Protein AF-A0A8D6UCS1-F1 (afdb_monomer_lite)

Radius of gyration: 11.38 Å; chains: 1; bounding box: 26×25×30 Å

Organism: Streptococcus thermophilus (NCBI:txid1308)

InterPro domains:
  IPR027417 P-loop containing nucleoside triphosphate hydrolase [G3DSA:3.40.50.300] (1-58)
  IPR027417 P-loop containing nucleoside triphosphate hydrolase [SSF52540] (1-58)
  IPR050319 ABC Transporter ATP-Binding [PTHR43776] (1-58)

Secondary structure (DSSP, 8-state):
---SEEEEESTTTTS-HHHHHHHHHHHHHHHHHHT-EEEEE-S-HHHHHHH-SS----

Foldseek 3Di:
DQDQEDEDEAPCVPDDPVVLVVVLVVVQVCCVVRVHHYHYHDPDPVSCVSNDPDDDDD

pLDDT: mean 90.48, std 4.56, range [66.31, 94.69]

Sequence (58 aa):
MQPDLIITDEPISALDVSVRAQVLNLLKKFQKELGLTYLFIAHDLLVVRFISDRIAVI

Structure (mmCIF, N/CA/C/O backbone):
data_AF-A0A8D6UCS1-F1
#
_entry.id   AF-A0A8D6UCS1-F1
#
loop_
_atom_site.group_PDB
_atom_site.id
_atom_site.type_symbol
_atom_site.label_atom_id
_atom_site.label_alt_id
_atom_site.label_comp_id
_atom_site.label_asym_id
_atom_site.label_entity_id
_atom_site.label_seq_id
_atom_site.pdbx_PDB_ins_code
_atom_site.Cartn_x
_atom_site.Cartn_y
_atom_site.Cartn_z
_atom_site.occupancy
_atom_site.B_iso_or_equiv
_atom_site.auth_seq_id
_atom_site.auth_comp_id
_atom_site.auth_asym_id
_atom_site.auth_atom_id
_atom_site.pdbx_PDB_model_num
ATOM 1 N N . MET A 1 1 ? -10.803 20.252 8.682 1.00 66.31 1 MET A N 1
ATOM 2 C CA . MET A 1 1 ? -11.584 19.431 7.734 1.00 66.31 1 MET A CA 1
ATOM 3 C C . MET A 1 1 ? -10.964 18.049 7.713 1.00 66.31 1 MET A C 1
ATOM 5 O O . MET A 1 1 ? -9.743 17.968 7.679 1.00 66.31 1 MET A O 1
ATOM 9 N N . GLN A 1 2 ? -11.774 17.003 7.821 1.00 75.50 2 GLN A N 1
ATOM 10 C CA . GLN A 1 2 ? -11.325 15.615 7.734 1.00 75.50 2 GLN A CA 1
ATOM 11 C C . GLN A 1 2 ? -11.581 15.182 6.282 1.00 75.50 2 GLN A C 1
ATOM 13 O O . GLN A 1 2 ? -12.723 15.305 5.846 1.00 75.50 2 GLN A O 1
ATOM 18 N N . PRO A 1 3 ? -10.548 14.856 5.486 1.00 82.88 3 PRO A N 1
ATOM 19 C CA . PRO A 1 3 ? -10.740 14.562 4.070 1.00 82.88 3 PRO A CA 1
ATOM 20 C C . PRO A 1 3 ? -11.380 13.186 3.893 1.00 82.88 3 PRO A C 1
ATOM 22 O O . PRO A 1 3 ? -10.956 12.242 4.544 1.00 82.88 3 PRO A O 1
ATOM 25 N N . ASP A 1 4 ? -12.331 13.056 2.969 1.00 88.56 4 ASP A N 1
ATOM 26 C CA . ASP A 1 4 ? -12.936 11.758 2.625 1.00 88.56 4 ASP A CA 1
ATOM 27 C C . ASP A 1 4 ? -12.128 10.999 1.551 1.00 88.56 4 ASP A C 1
ATOM 29 O O . ASP A 1 4 ? -12.249 9.781 1.397 1.00 88.56 4 ASP A O 1
ATOM 33 N N . LEU A 1 5 ? -11.284 11.720 0.802 1.00 92.62 5 LEU A N 1
ATOM 34 C CA . LEU A 1 5 ? -10.499 11.214 -0.324 1.00 92.62 5 LEU A CA 1
ATOM 35 C C . LEU A 1 5 ? -9.061 11.734 -0.270 1.00 92.62 5 LEU A C 1
ATOM 37 O O . LEU A 1 5 ? -8.824 12.932 -0.108 1.00 92.62 5 LEU A O 1
ATOM 41 N N . ILE A 1 6 ? -8.108 10.830 -0.483 1.00 92.44 6 ILE A N 1
ATOM 42 C CA . ILE A 1 6 ? -6.689 11.139 -0.633 1.00 92.44 6 ILE A CA 1
ATOM 43 C C . ILE A 1 6 ? -6.200 10.564 -1.963 1.00 92.44 6 ILE A C 1
ATOM 45 O 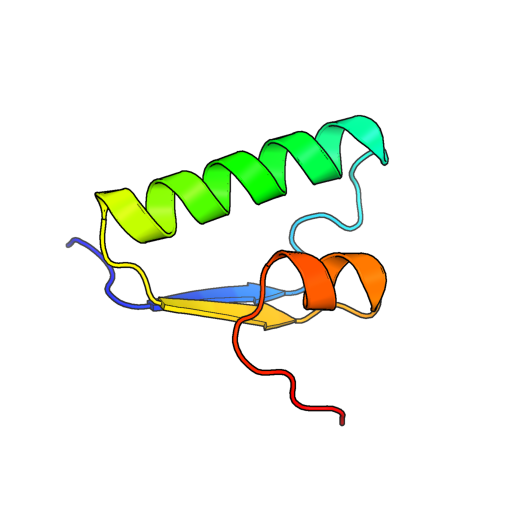O . ILE A 1 6 ? -6.347 9.371 -2.233 1.00 92.44 6 ILE A O 1
ATOM 49 N N . ILE A 1 7 ? -5.601 11.425 -2.784 1.00 93.31 7 ILE A N 1
ATOM 50 C CA . ILE A 1 7 ? -4.986 11.057 -4.061 1.00 93.31 7 ILE A CA 1
ATOM 51 C C . ILE A 1 7 ? -3.475 11.120 -3.880 1.00 93.31 7 ILE A C 1
ATOM 53 O O . ILE A 1 7 ? -2.953 12.118 -3.381 1.00 93.31 7 ILE A O 1
ATOM 57 N N . THR A 1 8 ? -2.776 10.064 -4.277 1.00 90.38 8 THR A N 1
ATOM 58 C CA . THR A 1 8 ? -1.321 9.984 -4.162 1.00 90.38 8 THR A CA 1
ATOM 59 C C . THR A 1 8 ? -0.708 9.517 -5.470 1.00 90.38 8 THR A C 1
ATOM 61 O O . THR A 1 8 ? -1.075 8.449 -5.967 1.00 90.38 8 THR A O 1
ATOM 64 N N . ASP A 1 9 ? 0.252 10.285 -5.975 1.00 91.31 9 ASP A N 1
ATOM 65 C CA . ASP A 1 9 ? 1.028 9.951 -7.166 1.00 91.31 9 ASP A CA 1
ATOM 66 C C . ASP A 1 9 ? 2.423 9.471 -6.764 1.00 91.31 9 ASP A C 1
ATOM 68 O O . ASP A 1 9 ? 3.195 10.215 -6.163 1.00 91.31 9 ASP A O 1
ATOM 72 N N . GLU A 1 10 ? 2.683 8.186 -6.987 1.00 90.06 10 GLU A N 1
ATOM 73 C CA . GLU A 1 10 ? 3.917 7.481 -6.634 1.00 90.06 10 GLU A CA 1
ATOM 74 C C . G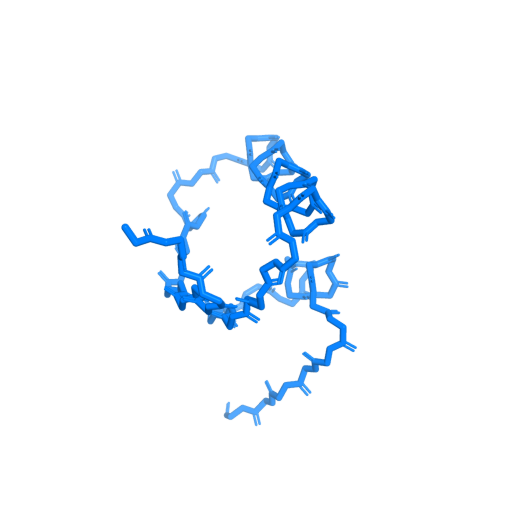LU A 1 10 ? 4.479 7.781 -5.223 1.00 90.06 10 GLU A C 1
ATOM 76 O O . GLU A 1 10 ? 5.686 7.985 -5.064 1.00 90.06 10 GLU A O 1
ATOM 81 N N . PRO A 1 11 ? 3.672 7.745 -4.143 1.00 85.31 11 PRO A N 1
ATOM 82 C CA . PRO A 1 11 ? 4.070 8.278 -2.830 1.00 85.31 11 PRO A CA 1
ATOM 83 C C . PRO A 1 11 ? 5.203 7.509 -2.132 1.00 85.31 11 PRO A C 1
ATOM 85 O O . PRO A 1 11 ? 5.659 7.911 -1.063 1.00 85.31 11 PRO A O 1
ATOM 88 N N . ILE A 1 12 ? 5.624 6.372 -2.688 1.00 89.12 12 ILE A N 1
ATOM 89 C CA . ILE A 1 12 ? 6.603 5.467 -2.084 1.00 89.12 12 ILE A CA 1
ATOM 90 C C . ILE A 1 12 ? 7.788 5.137 -3.006 1.00 89.12 12 ILE A C 1
ATOM 92 O O . ILE A 1 12 ? 8.576 4.252 -2.676 1.00 89.12 12 ILE A O 1
ATOM 96 N 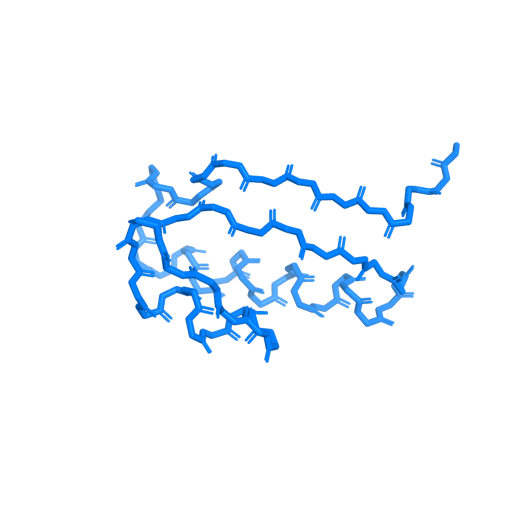N . SER A 1 13 ? 7.922 5.807 -4.155 1.00 85.94 13 SER A N 1
ATOM 97 C CA . SER A 1 13 ? 8.944 5.499 -5.172 1.00 85.94 13 SER A CA 1
ATOM 98 C C . SER A 1 13 ? 10.382 5.687 -4.675 1.00 85.94 13 SER A C 1
ATOM 100 O O . SER A 1 13 ? 11.262 4.910 -5.035 1.00 85.94 13 SER A O 1
ATOM 102 N N . ALA A 1 14 ? 10.615 6.662 -3.793 1.00 87.75 14 ALA A N 1
ATOM 103 C CA . ALA A 1 14 ? 11.930 6.960 -3.219 1.00 87.75 14 ALA A CA 1
ATOM 104 C C . ALA A 1 14 ? 12.284 6.120 -1.974 1.00 87.75 14 ALA A C 1
ATOM 106 O O . ALA A 1 14 ? 13.310 6.366 -1.343 1.00 87.75 14 ALA A O 1
ATOM 107 N N . LEU A 1 15 ? 11.429 5.172 -1.578 1.00 88.38 15 LEU A N 1
ATOM 108 C CA . LEU A 1 15 ? 11.596 4.407 -0.344 1.00 88.38 15 LEU A CA 1
ATOM 109 C C . LEU A 1 15 ? 12.165 3.010 -0.606 1.00 88.38 15 LEU A C 1
ATOM 111 O O . LEU A 1 15 ? 11.744 2.291 -1.521 1.00 88.38 15 LEU A O 1
ATOM 115 N N . ASP A 1 16 ? 13.047 2.575 0.292 1.00 91.69 16 ASP A N 1
ATOM 116 C CA . ASP A 1 16 ? 13.516 1.193 0.334 1.00 91.69 16 ASP A CA 1
ATOM 117 C C . ASP A 1 16 ? 12.352 0.208 0.498 1.00 91.69 16 ASP A C 1
ATOM 119 O O . ASP A 1 16 ? 11.322 0.508 1.109 1.00 91.69 16 ASP A O 1
ATOM 123 N N . VAL A 1 17 ? 12.527 -1.013 -0.017 1.00 87.38 17 VAL A N 1
ATOM 124 C CA . VAL A 1 17 ? 11.487 -2.063 -0.038 1.00 87.38 17 VAL A CA 1
ATOM 125 C C . VAL A 1 17 ? 10.880 -2.316 1.350 1.00 87.38 17 VAL A C 1
ATOM 127 O O . VAL A 1 17 ? 9.664 -2.464 1.478 1.00 87.38 17 VAL A O 1
ATOM 130 N N . SER A 1 18 ? 11.702 -2.335 2.403 1.00 89.88 18 SER A N 1
ATOM 131 C CA . SER A 1 18 ? 11.244 -2.560 3.781 1.00 89.88 18 SER A CA 1
ATOM 132 C C . SER A 1 18 ? 10.381 -1.409 4.307 1.00 89.88 18 SER A C 1
ATOM 134 O O . SER A 1 18 ? 9.361 -1.649 4.956 1.00 89.88 18 SER A O 1
ATOM 136 N N . VAL A 1 19 ? 10.749 -0.165 3.994 1.00 92.06 19 VAL A N 1
ATOM 137 C CA . VAL A 1 19 ? 10.026 1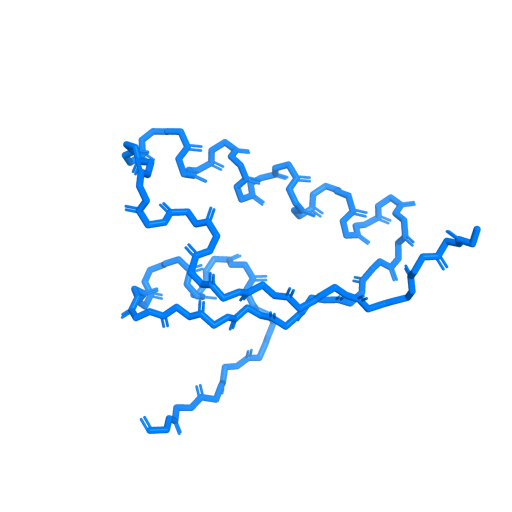.040 4.422 1.00 92.06 19 VAL A CA 1
ATOM 138 C C . VAL A 1 19 ? 8.712 1.175 3.655 1.00 92.06 19 VAL A C 1
ATOM 140 O O . VAL A 1 19 ? 7.689 1.504 4.255 1.00 92.06 19 VAL A O 1
ATOM 143 N N . ARG A 1 20 ? 8.685 0.819 2.362 1.00 91.31 20 ARG A N 1
ATOM 144 C CA . ARG A 1 20 ? 7.452 0.778 1.556 1.00 91.31 20 ARG A CA 1
ATOM 145 C C . ARG A 1 20 ? 6.361 -0.054 2.216 1.00 91.31 20 ARG A C 1
ATOM 147 O O . ARG A 1 20 ? 5.243 0.425 2.383 1.00 91.31 20 ARG A O 1
ATOM 154 N N . ALA A 1 21 ? 6.690 -1.273 2.642 1.00 90.00 21 ALA A N 1
ATOM 155 C CA . ALA A 1 21 ? 5.731 -2.151 3.306 1.00 90.00 21 ALA A CA 1
ATOM 156 C C . ALA A 1 21 ? 5.185 -1.536 4.608 1.00 90.00 21 ALA A C 1
ATOM 158 O O . ALA A 1 21 ? 3.991 -1.635 4.888 1.00 90.00 21 ALA A O 1
ATOM 159 N N . GLN A 1 22 ? 6.036 -0.866 5.392 1.00 93.19 22 GLN A N 1
ATOM 160 C CA . GLN A 1 22 ? 5.614 -0.196 6.626 1.00 93.19 22 GLN A CA 1
ATOM 161 C C . GLN A 1 22 ? 4.657 0.967 6.344 1.00 93.19 22 GLN A C 1
ATOM 163 O O . GLN A 1 22 ? 3.607 1.061 6.980 1.00 93.19 22 GLN A O 1
ATOM 168 N N . VAL A 1 23 ? 4.974 1.807 5.355 1.00 92.81 23 VAL A N 1
ATOM 169 C CA . VAL A 1 23 ? 4.120 2.935 4.954 1.00 92.81 23 VAL A CA 1
ATOM 170 C C . VAL A 1 23 ? 2.776 2.440 4.421 1.00 92.81 23 VAL A C 1
ATOM 172 O O . VAL A 1 23 ? 1.734 2.931 4.847 1.00 92.81 23 VAL A O 1
ATOM 175 N N . LEU A 1 24 ? 2.763 1.421 3.558 1.00 92.12 24 LEU A N 1
ATOM 176 C CA . LEU A 1 24 ? 1.520 0.852 3.027 1.00 92.12 24 LEU A CA 1
ATOM 177 C C . LEU A 1 24 ? 0.630 0.269 4.135 1.00 92.12 24 LEU A C 1
ATOM 179 O O . LEU A 1 24 ? -0.585 0.465 4.119 1.00 92.12 24 LEU A O 1
ATOM 183 N N . ASN A 1 25 ? 1.221 -0.403 5.126 1.00 93.50 25 ASN A N 1
ATOM 184 C CA . ASN A 1 25 ? 0.489 -0.893 6.295 1.00 93.50 25 ASN A CA 1
AT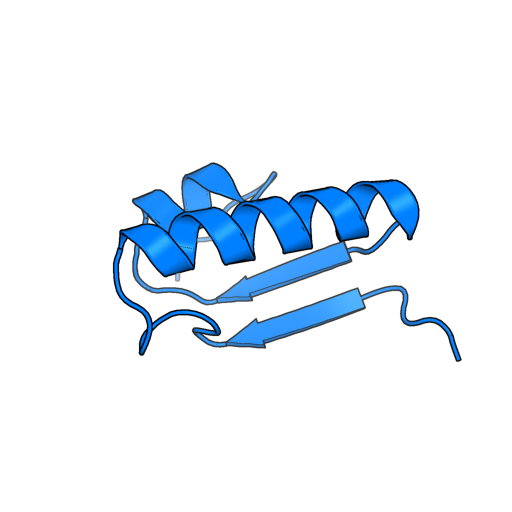OM 185 C C . ASN A 1 25 ? -0.121 0.249 7.116 1.00 93.50 25 ASN A C 1
ATOM 187 O O . ASN A 1 25 ? -1.262 0.140 7.568 1.00 93.50 25 ASN A O 1
ATOM 191 N N . LEU A 1 26 ? 0.616 1.349 7.289 1.00 93.44 26 LEU A N 1
ATOM 192 C CA . LEU A 1 26 ? 0.133 2.523 8.007 1.00 93.44 26 LEU A CA 1
ATOM 193 C C . LEU A 1 26 ? -1.043 3.186 7.280 1.00 93.44 26 LEU A C 1
ATOM 195 O O . LEU A 1 26 ? -2.063 3.471 7.903 1.00 93.44 26 LEU A O 1
ATOM 199 N N . LEU A 1 27 ? -0.941 3.364 5.962 1.00 92.94 27 LEU A N 1
ATOM 200 C CA . LEU A 1 27 ? -2.028 3.921 5.154 1.00 92.94 27 LEU A CA 1
ATOM 201 C C . LEU A 1 27 ? -3.278 3.041 5.220 1.00 92.94 27 LEU A C 1
ATOM 203 O O . LEU A 1 27 ? -4.372 3.546 5.443 1.00 92.94 27 LEU A O 1
ATOM 207 N N . LYS A 1 28 ? -3.126 1.716 5.138 1.00 92.50 28 LYS A N 1
ATOM 208 C CA . LYS A 1 28 ? -4.248 0.773 5.269 1.00 92.50 28 LYS A CA 1
ATOM 209 C C . LYS A 1 28 ? -4.897 0.811 6.655 1.00 92.50 28 LYS A C 1
ATOM 211 O O . LYS A 1 28 ? -6.108 0.634 6.780 1.00 92.50 28 LYS A O 1
ATOM 216 N N . LYS A 1 29 ? -4.107 1.047 7.707 1.00 94.69 29 LYS A N 1
ATOM 217 C CA . LYS A 1 29 ? -4.621 1.267 9.063 1.00 94.69 29 LYS A CA 1
ATOM 218 C C . LYS A 1 29 ? -5.446 2.555 9.125 1.00 94.69 29 LYS A C 1
ATOM 220 O O . LYS A 1 29 ? -6.591 2.509 9.565 1.00 94.69 29 LYS A O 1
ATOM 225 N N . PHE A 1 30 ? -4.910 3.664 8.620 1.00 92.75 30 PHE A N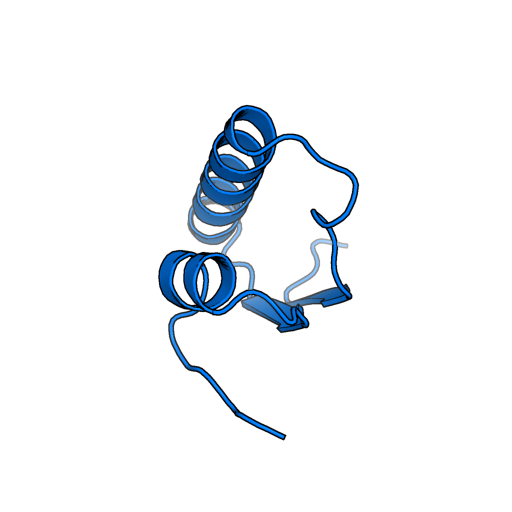 1
ATOM 226 C CA . PHE A 1 30 ? -5.625 4.941 8.580 1.00 92.75 30 PHE A CA 1
ATOM 227 C C . PHE A 1 30 ? -6.881 4.888 7.713 1.00 92.75 30 PHE A C 1
ATOM 229 O O . PHE A 1 30 ? -7.890 5.463 8.104 1.00 92.75 30 PHE A O 1
ATOM 236 N N . GLN A 1 31 ? -6.870 4.130 6.613 1.00 92.31 31 GLN A N 1
ATOM 237 C CA . GLN A 1 31 ? -8.065 3.857 5.812 1.00 92.31 31 GLN A CA 1
ATOM 238 C C . GLN A 1 31 ? -9.230 3.383 6.681 1.00 92.31 31 GLN A C 1
ATOM 240 O O . GLN A 1 31 ? -10.340 3.895 6.582 1.00 92.31 31 GLN A O 1
ATOM 245 N N . LYS A 1 32 ? -8.960 2.400 7.548 1.00 92.38 32 LYS A N 1
ATOM 246 C CA . LYS A 1 32 ? -9.968 1.752 8.390 1.00 92.38 32 LYS A CA 1
ATOM 247 C C . LYS A 1 32 ? -10.385 2.624 9.562 1.00 92.38 32 LYS A C 1
ATOM 249 O O . LYS A 1 32 ? -11.562 2.662 9.891 1.00 92.38 32 LYS A O 1
ATOM 254 N N . GLU A 1 33 ? -9.425 3.289 10.198 1.00 94.56 33 GLU A N 1
ATOM 255 C CA . GLU A 1 33 ? -9.685 4.121 11.377 1.00 94.56 33 GLU A CA 1
ATOM 256 C C . GLU A 1 33 ? -10.419 5.417 11.025 1.00 94.56 33 GLU A C 1
ATOM 258 O O . GLU A 1 33 ? -11.235 5.889 11.811 1.00 94.56 33 GLU A O 1
ATOM 263 N N . LEU A 1 34 ? -10.139 5.984 9.850 1.00 92.44 34 LEU A N 1
ATOM 264 C CA . LEU A 1 34 ? -10.645 7.292 9.435 1.00 92.44 34 LEU A CA 1
ATOM 265 C C . LEU A 1 34 ? -11.686 7.213 8.307 1.00 92.44 34 LEU A C 1
ATOM 267 O O . LEU A 1 34 ? -12.220 8.245 7.921 1.00 92.44 34 LEU A O 1
ATOM 271 N N . GLY A 1 35 ? -11.978 6.021 7.777 1.00 92.31 35 GLY A N 1
ATOM 272 C CA . GLY A 1 35 ? -12.940 5.837 6.683 1.00 92.31 35 GLY A CA 1
ATOM 273 C C . GLY A 1 35 ? -12.492 6.453 5.353 1.00 92.31 35 GLY A C 1
ATOM 274 O O . GLY A 1 35 ? -13.329 6.884 4.566 1.00 92.31 35 GLY A O 1
ATOM 275 N N . LEU A 1 36 ? -11.179 6.526 5.108 1.00 92.94 36 LEU A N 1
ATOM 276 C CA . LEU A 1 36 ? -10.615 7.231 3.953 1.00 92.94 36 LEU A CA 1
ATOM 277 C C . LEU A 1 36 ? -10.766 6.429 2.662 1.00 92.94 36 LEU A C 1
ATOM 279 O O . LEU A 1 36 ? -10.532 5.220 2.624 1.00 92.94 36 LEU A O 1
ATOM 283 N N . THR A 1 37 ? -11.035 7.135 1.569 1.00 94.19 37 THR A N 1
ATOM 284 C CA . THR A 1 37 ? -10.865 6.600 0.217 1.00 94.19 37 THR A CA 1
ATOM 285 C C . THR A 1 37 ? -9.483 6.972 -0.311 1.00 94.19 37 THR A C 1
ATOM 287 O O . THR A 1 37 ? -9.071 8.128 -0.217 1.00 94.19 37 THR A O 1
ATOM 290 N N . TYR A 1 38 ? -8.771 6.007 -0.896 1.00 94.00 38 TYR A N 1
ATOM 291 C CA . TYR A 1 38 ? -7.475 6.237 -1.534 1.00 94.00 38 TYR A CA 1
ATOM 292 C C . TYR A 1 38 ? -7.557 6.045 -3.048 1.00 94.00 38 TYR A C 1
ATOM 294 O O . TYR A 1 38 ? -8.074 5.034 -3.522 1.00 94.00 38 TYR A O 1
ATOM 302 N N . LEU A 1 39 ? -6.975 6.982 -3.796 1.00 93.88 39 LEU A N 1
ATOM 303 C CA . LEU A 1 39 ? -6.621 6.808 -5.202 1.00 93.88 39 LEU A CA 1
ATOM 304 C C . LEU A 1 39 ? -5.095 6.784 -5.317 1.00 93.88 39 LEU A C 1
ATOM 306 O O . LEU A 1 39 ? -4.438 7.817 -5.193 1.00 93.88 39 LEU A O 1
ATOM 310 N N . PHE A 1 40 ? -4.549 5.588 -5.527 1.00 93.31 40 PHE A N 1
ATOM 311 C CA . PHE A 1 40 ? -3.116 5.353 -5.674 1.00 93.31 40 PHE A CA 1
ATOM 312 C C . PHE A 1 40 ? -2.730 5.272 -7.151 1.00 93.31 40 PHE A C 1
ATOM 314 O O . PHE A 1 40 ? -3.280 4.453 -7.885 1.00 93.31 40 PHE A O 1
ATOM 321 N N . ILE A 1 41 ? -1.751 6.075 -7.560 1.00 92.94 41 ILE A N 1
ATOM 322 C CA . ILE A 1 41 ? -1.109 5.998 -8.874 1.00 92.94 41 ILE A CA 1
ATOM 323 C C . ILE A 1 41 ? 0.308 5.465 -8.648 1.00 92.94 41 ILE A C 1
ATOM 325 O O . ILE A 1 41 ? 1.063 6.007 -7.842 1.00 92.94 41 ILE A O 1
ATOM 329 N N . ALA A 1 42 ? 0.641 4.345 -9.285 1.00 91.00 42 ALA A N 1
ATOM 330 C CA . ALA A 1 42 ? 1.954 3.716 -9.187 1.00 91.00 42 ALA A CA 1
ATOM 331 C C . ALA A 1 42 ? 2.207 2.809 -10.395 1.00 91.00 42 ALA A C 1
ATOM 333 O O . ALA A 1 42 ? 1.280 2.193 -10.920 1.00 91.00 42 ALA A O 1
ATOM 334 N N . HIS A 1 43 ? 3.475 2.668 -10.780 1.00 90.38 43 HIS A N 1
ATOM 335 C CA . HIS A 1 43 ? 3.907 1.738 -11.828 1.00 90.38 43 HIS A CA 1
ATOM 336 C C . HIS A 1 43 ? 4.204 0.315 -11.306 1.00 90.38 43 HIS A C 1
ATOM 338 O O . HIS A 1 43 ? 4.323 -0.625 -12.090 1.00 90.38 43 HIS A O 1
ATOM 344 N N . ASP A 1 44 ? 4.326 0.131 -9.986 1.00 89.00 44 ASP A N 1
ATOM 345 C CA . ASP A 1 44 ? 4.635 -1.162 -9.361 1.00 89.00 44 ASP A CA 1
ATOM 346 C C . ASP A 1 44 ? 3.356 -1.962 -9.040 1.00 89.00 44 ASP A C 1
ATOM 348 O O . ASP A 1 44 ? 2.625 -1.677 -8.087 1.00 89.00 44 ASP A O 1
ATOM 352 N N . LEU A 1 45 ? 3.109 -3.019 -9.820 1.00 87.88 45 LEU A N 1
ATOM 353 C CA . LEU A 1 45 ? 1.958 -3.916 -9.663 1.00 87.88 45 LEU A CA 1
ATOM 354 C C . LEU A 1 45 ? 1.895 -4.619 -8.296 1.00 87.88 45 LEU A C 1
ATOM 356 O O . LEU A 1 45 ? 0.792 -4.912 -7.827 1.00 87.88 45 LEU A O 1
ATOM 360 N N . LEU A 1 46 ? 3.030 -4.899 -7.643 1.00 87.50 46 LEU A N 1
ATOM 361 C CA . LEU A 1 46 ? 3.038 -5.541 -6.321 1.00 87.50 46 LEU A CA 1
ATOM 362 C C . LEU A 1 46 ? 2.468 -4.601 -5.259 1.00 87.50 46 LEU A C 1
ATOM 364 O O . LEU A 1 46 ? 1.674 -5.020 -4.415 1.00 87.50 46 LEU A O 1
ATOM 368 N N . VAL A 1 47 ? 2.830 -3.321 -5.344 1.00 87.50 47 VAL A N 1
ATOM 369 C CA . VAL A 1 47 ? 2.321 -2.260 -4.469 1.00 87.50 47 VAL A CA 1
ATOM 370 C C . VAL A 1 47 ? 0.827 -2.064 -4.694 1.00 87.50 47 VAL A C 1
ATOM 372 O O . VAL A 1 47 ? 0.047 -2.119 -3.740 1.00 87.50 47 VAL A O 1
ATOM 375 N N . VAL A 1 48 ? 0.418 -1.885 -5.955 1.00 90.75 48 VAL A N 1
ATOM 376 C CA . VAL A 1 48 ? -0.983 -1.622 -6.317 1.00 90.75 48 VAL A CA 1
ATOM 377 C C . VAL A 1 48 ? -1.886 -2.763 -5.852 1.00 90.75 48 VAL A C 1
ATOM 379 O O . VAL A 1 48 ? -2.939 -2.509 -5.270 1.00 90.75 48 VAL A O 1
ATOM 382 N N . ARG A 1 49 ? -1.451 -4.018 -6.012 1.00 90.12 49 ARG A N 1
ATOM 383 C CA . ARG A 1 49 ? -2.204 -5.207 -5.591 1.00 90.12 49 ARG A CA 1
ATOM 384 C C . ARG A 1 49 ? -2.345 -5.352 -4.073 1.00 90.12 49 ARG A C 1
ATOM 386 O O . ARG A 1 49 ? -3.262 -6.025 -3.614 1.00 90.12 49 ARG A O 1
ATOM 393 N N . PHE A 1 50 ? -1.447 -4.756 -3.293 1.00 89.94 50 PHE A N 1
ATOM 394 C CA . PHE A 1 50 ? -1.482 -4.833 -1.833 1.00 89.94 50 PHE A CA 1
ATOM 395 C C . PHE A 1 50 ? -2.443 -3.812 -1.199 1.00 89.94 50 PHE A C 1
ATOM 397 O O . PHE A 1 50 ? -3.139 -4.121 -0.218 1.00 89.94 50 PHE A O 1
ATOM 404 N N . ILE A 1 51 ? -2.447 -2.589 -1.736 1.00 89.88 51 ILE A N 1
ATOM 405 C CA . ILE A 1 51 ? -3.185 -1.449 -1.176 1.00 89.88 51 ILE A CA 1
ATOM 406 C C . ILE A 1 51 ? -4.585 -1.290 -1.782 1.00 89.88 51 ILE A C 1
ATOM 408 O O . ILE A 1 51 ? -5.478 -0.810 -1.092 1.00 89.88 51 ILE A O 1
ATOM 412 N N . SER A 1 52 ? -4.793 -1.698 -3.037 1.00 93.12 52 SER A N 1
ATOM 413 C CA . SER A 1 52 ? -6.001 -1.340 -3.789 1.00 93.12 52 SER A CA 1
ATOM 414 C C . SER A 1 52 ? -7.072 -2.426 -3.739 1.00 93.12 52 SER A C 1
ATOM 416 O O . SER A 1 52 ? -6.791 -3.596 -3.992 1.00 93.12 52 SER A O 1
ATOM 418 N N . ASP A 1 53 ? -8.322 -2.020 -3.516 1.00 93.00 53 ASP A N 1
ATOM 419 C CA . ASP A 1 53 ? -9.492 -2.901 -3.652 1.00 93.00 53 ASP A CA 1
ATOM 420 C C . ASP A 1 53 ? -9.887 -3.111 -5.124 1.00 93.00 53 ASP A C 1
ATOM 422 O O . ASP A 1 53 ? -10.412 -4.154 -5.512 1.00 93.00 53 ASP A O 1
ATOM 426 N N . ARG A 1 54 ? -9.633 -2.103 -5.967 1.00 93.81 54 ARG A N 1
ATOM 427 C CA . ARG A 1 54 ? -9.889 -2.114 -7.411 1.00 93.81 54 ARG A CA 1
ATOM 428 C C . ARG A 1 54 ? -8.685 -1.545 -8.143 1.00 93.81 54 ARG A C 1
ATOM 430 O O . ARG A 1 54 ? -8.043 -0.626 -7.649 1.00 93.81 54 ARG A O 1
ATOM 437 N N . ILE A 1 55 ? -8.412 -2.076 -9.331 1.00 93.62 55 ILE A N 1
ATOM 438 C CA . ILE A 1 55 ? -7.267 -1.678 -10.152 1.00 93.62 55 ILE A CA 1
ATOM 439 C C . ILE A 1 55 ? -7.777 -1.273 -11.533 1.00 93.62 55 ILE A C 1
ATOM 441 O O . ILE A 1 55 ? -8.559 -2.003 -12.143 1.00 93.62 55 ILE A O 1
ATOM 445 N N . ALA A 1 56 ? -7.328 -0.114 -12.008 1.00 94.25 56 ALA A N 1
ATOM 446 C CA . ALA A 1 56 ? -7.470 0.325 -13.389 1.00 94.25 56 ALA A CA 1
ATOM 447 C C . ALA A 1 56 ? -6.078 0.360 -14.034 1.00 94.25 56 ALA A C 1
ATOM 449 O O . ALA A 1 56 ? -5.106 0.718 -13.372 1.00 94.25 56 ALA A O 1
ATOM 450 N N . VAL A 1 57 ? -5.993 -0.031 -15.305 1.00 92.81 57 VAL A N 1
ATOM 451 C CA . VAL A 1 57 ? -4.754 -0.012 -16.095 1.00 92.81 57 VAL A CA 1
ATOM 452 C C . VAL A 1 57 ? -4.969 0.949 -17.257 1.00 92.81 57 VAL A C 1
ATOM 454 O O . VAL A 1 57 ? -6.021 0.890 -17.898 1.00 92.81 57 VAL A O 1
ATOM 457 N N . ILE A 1 58 ? -4.001 1.839 -17.473 1.00 87.69 58 ILE A N 1
ATOM 458 C CA . ILE A 1 58 ? -3.991 2.872 -18.517 1.00 87.69 58 ILE A CA 1
ATOM 459 C C . ILE A 1 58 ? -2.774 2.634 -19.406 1.00 87.69 58 ILE A C 1
ATOM 461 O O . ILE A 1 58 ? -1.723 2.247 -18.845 1.00 87.69 58 ILE A O 1
#